Protein AF-A0A376L1V3-F1 (afdb_monomer_lite)

Organism: Escherichia coli (NCBI:txid562)

InterPro domains:
  IPR007337 RelB antitoxin/Antitoxin DinJ [PF04221] (30-108)
  IPR007337 RelB antitoxin/Antitoxin DinJ [PTHR38781] (30-109)
  IPR007337 RelB antitoxin/Antitoxin DinJ [TIGR02384] (30-108)
  IPR013321 Arc-type ribbon-helix-helix [G3DSA:1.10.1220.10] (30-104)

Radius of gyration: 31.77 Å; chains: 1; bounding box: 48×51×103 Å

pLDDT: mean 77.12, std 18.05, range [38.22, 95.12]

Secondary structure (DSSP, 8-state):
------S-SSSSSS-S-SSS---GGGTS--------HHHHHHHHHHHHTTT--HHHHHHHHHHHHHHHSS-SS---S--HHHHHHHHHHHTTTT----SSHHHHHHHHT-

Sequence (110 aa):
MDCRCCSFELQFKLNKYTAQEIPQWLLTPFVRARIDEDLKNQAADVLAGMGLTISDLVRITLTKVAREKALPFDLREPNQLTIQSIKNSEAGVDVHKAKDADDLFDKLGI

Foldseek 3Di:
DDDDPPDPPPPPPPPPPPDDDPDPCVVDPDDDDDDDPVVQVVVQVVQVVVVDGPRRVVVVQVVCCVVVVDRPDPPPDDPPVRVVVVVCVVVVHPDDDAPDPVSVCVVVVD

Structure (mmCIF, N/CA/C/O backbone):
data_AF-A0A376L1V3-F1
#
_entry.id   AF-A0A376L1V3-F1
#
loop_
_atom_site.group_PDB
_atom_site.id
_atom_site.type_symbol
_atom_site.label_atom_id
_atom_site.label_alt_id
_atom_site.label_comp_id
_atom_site.label_asym_id
_atom_site.label_entity_id
_atom_site.label_seq_id
_atom_site.pdbx_PDB_ins_code
_atom_site.Cartn_x
_atom_site.Cartn_y
_atom_site.Cartn_z
_atom_site.occupancy
_atom_site.B_iso_or_equiv
_atom_site.auth_seq_id
_atom_site.auth_comp_id
_atom_site.auth_asym_id
_atom_site.auth_atom_id
_atom_site.pdbx_PDB_model_num
ATOM 1 N N . MET A 1 1 ? 9.712 36.389 72.590 1.00 49.81 1 MET A N 1
ATOM 2 C CA . MET A 1 1 ? 9.594 37.142 71.327 1.00 49.81 1 MET A CA 1
ATOM 3 C C . MET A 1 1 ? 10.396 36.384 70.298 1.00 49.81 1 MET A C 1
ATOM 5 O O . MET A 1 1 ? 11.608 36.519 70.293 1.00 49.81 1 MET A O 1
ATOM 9 N N . ASP A 1 2 ? 9.749 35.522 69.519 1.00 38.56 2 ASP A N 1
ATOM 10 C CA . ASP A 1 2 ? 10.418 34.911 68.376 1.00 38.56 2 ASP A CA 1
ATOM 11 C C . ASP A 1 2 ? 9.406 34.709 67.250 1.00 38.56 2 ASP A C 1
ATOM 13 O O . ASP A 1 2 ? 8.329 34.141 67.435 1.00 38.56 2 ASP A O 1
ATOM 17 N N . CYS A 1 3 ? 9.732 35.314 66.117 1.00 43.44 3 CYS A N 1
ATOM 18 C CA . CYS A 1 3 ? 8.850 35.626 65.007 1.00 43.44 3 CYS A CA 1
ATOM 19 C C . CYS A 1 3 ? 9.205 34.699 63.842 1.00 43.44 3 CYS A C 1
ATOM 21 O O . CYS A 1 3 ? 10.131 35.001 63.098 1.00 43.44 3 CYS A O 1
ATOM 23 N N . ARG A 1 4 ? 8.520 33.554 63.694 1.00 46.88 4 ARG A N 1
ATOM 24 C CA . ARG A 1 4 ? 8.694 32.633 62.546 1.00 46.88 4 ARG A CA 1
ATOM 25 C C . ARG A 1 4 ? 7.412 31.872 62.173 1.00 46.88 4 ARG A C 1
ATOM 27 O O . ARG A 1 4 ? 7.428 30.657 62.028 1.00 46.88 4 ARG A O 1
ATOM 34 N N . CYS A 1 5 ? 6.301 32.583 61.983 1.00 43.56 5 CYS A N 1
ATOM 35 C CA . CYS A 1 5 ? 5.051 31.996 61.472 1.00 43.56 5 CYS A CA 1
ATOM 36 C C . CYS A 1 5 ? 4.708 32.501 60.059 1.00 43.56 5 CYS A C 1
ATOM 38 O O . CYS A 1 5 ? 3.575 32.864 59.778 1.00 43.56 5 CYS A O 1
ATOM 40 N N . CYS A 1 6 ? 5.702 32.599 59.172 1.00 40.38 6 CYS A N 1
ATOM 41 C CA . CYS A 1 6 ? 5.482 33.054 57.798 1.00 40.38 6 CYS A CA 1
ATOM 42 C C . CYS A 1 6 ? 6.308 32.202 56.826 1.00 40.38 6 CYS A C 1
ATOM 44 O O . CYS A 1 6 ? 7.364 32.632 56.373 1.00 40.38 6 CYS A O 1
ATOM 46 N N . SER A 1 7 ? 5.894 30.948 56.594 1.00 41.69 7 SER A N 1
ATOM 47 C CA . SER A 1 7 ? 6.363 30.123 55.453 1.00 41.69 7 SER A CA 1
ATOM 48 C C . SER A 1 7 ? 5.606 28.800 55.237 1.00 41.69 7 SER A C 1
ATOM 50 O O . SER A 1 7 ? 6.067 27.959 54.471 1.00 41.69 7 SER A O 1
ATOM 52 N N . PHE A 1 8 ? 4.440 28.579 55.852 1.00 41.12 8 PHE A N 1
ATOM 53 C CA . PHE A 1 8 ? 3.719 27.303 55.719 1.00 41.12 8 PHE A CA 1
ATOM 54 C C . PHE A 1 8 ? 2.423 27.426 54.905 1.00 41.12 8 PHE A C 1
ATOM 56 O O . PHE A 1 8 ? 1.385 26.914 55.296 1.00 41.12 8 PHE A O 1
ATOM 63 N N . GLU A 1 9 ? 2.472 28.1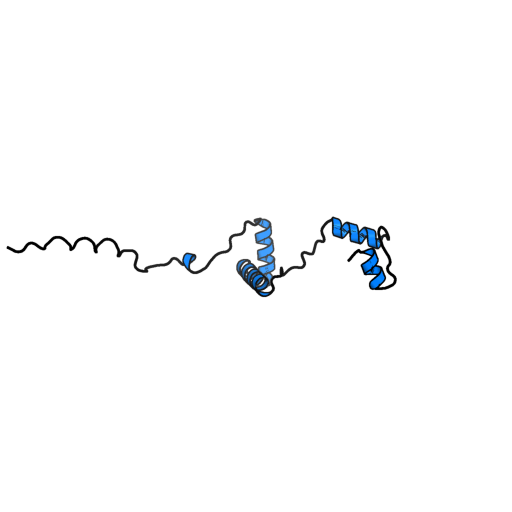18 53.763 1.00 40.69 9 GLU A N 1
ATOM 64 C CA . GLU A 1 9 ? 1.294 28.283 52.889 1.00 40.69 9 GLU A CA 1
ATOM 65 C C . GLU A 1 9 ? 1.594 28.143 51.386 1.00 40.69 9 GLU A C 1
ATOM 67 O O . GLU A 1 9 ? 0.829 28.590 50.539 1.00 40.69 9 GLU A O 1
ATOM 72 N N . LEU A 1 10 ? 2.688 27.460 51.024 1.00 41.28 10 LEU A N 1
ATOM 73 C CA . LEU A 1 10 ? 3.042 27.198 49.616 1.00 41.28 10 LEU A CA 1
ATOM 74 C C . LEU A 1 10 ? 3.087 25.715 49.218 1.00 41.28 10 LEU A C 1
ATOM 76 O O . LEU A 1 10 ? 3.377 25.401 48.069 1.00 41.28 10 LEU A O 1
ATOM 80 N N . GLN A 1 11 ? 2.707 24.795 50.109 1.00 40.09 11 GLN A N 1
ATOM 81 C CA . GLN A 1 11 ? 2.600 23.359 49.792 1.00 40.09 11 GLN A CA 1
ATOM 82 C C . GLN A 1 11 ? 1.171 22.901 49.432 1.00 40.09 11 GLN A C 1
ATOM 84 O O . GLN A 1 11 ? 0.936 21.712 49.250 1.00 40.09 11 GLN A O 1
ATOM 89 N N . PHE A 1 12 ? 0.202 23.816 49.281 1.00 38.22 12 PHE A N 1
ATOM 90 C CA . PHE A 1 12 ? -1.210 23.456 49.042 1.00 38.22 12 PHE A CA 1
ATOM 91 C C . PHE A 1 12 ? -1.721 23.681 47.603 1.00 38.22 12 PHE A C 1
ATOM 93 O O . PHE A 1 12 ? -2.927 23.661 47.358 1.00 38.22 12 PHE A O 1
ATOM 100 N N . LYS A 1 13 ? -0.825 23.865 46.618 1.00 42.53 13 LYS A N 1
ATOM 101 C CA . LYS A 1 13 ? -1.201 24.026 45.194 1.00 42.53 13 LYS A CA 1
ATOM 102 C C . LYS A 1 13 ? -0.382 23.215 44.179 1.00 42.53 13 LYS A C 1
ATOM 104 O O . LYS A 1 13 ? -0.417 23.525 42.995 1.00 42.53 13 LYS A O 1
ATOM 109 N N . LEU A 1 14 ? 0.288 22.142 44.600 1.00 46.16 14 LEU A N 1
ATOM 110 C CA . LEU A 1 14 ? 0.976 21.219 43.680 1.00 46.16 14 LEU A CA 1
ATOM 111 C C . LEU A 1 14 ? 0.629 19.745 43.927 1.00 46.16 14 LEU A C 1
ATOM 113 O O . LEU A 1 14 ? 1.452 18.872 43.687 1.00 46.16 14 LEU A O 1
ATOM 117 N N . ASN A 1 15 ? -0.586 19.442 44.402 1.00 47.91 15 ASN A N 1
ATOM 118 C CA . ASN A 1 15 ? -0.963 18.049 44.661 1.00 47.91 15 ASN A CA 1
ATOM 119 C C . ASN A 1 15 ? -2.434 17.716 44.360 1.00 47.91 15 ASN A C 1
ATOM 121 O O . ASN A 1 15 ? -3.143 17.166 45.196 1.00 47.91 15 ASN A O 1
ATOM 125 N N . LYS A 1 16 ? -2.914 18.078 43.162 1.00 42.31 16 LYS A N 1
ATOM 126 C CA . LYS A 1 16 ? -4.212 17.597 42.637 1.00 42.31 16 LYS A CA 1
ATOM 127 C C . LYS A 1 16 ? -4.128 16.874 41.290 1.00 42.31 16 LYS A C 1
ATOM 129 O O . LYS A 1 16 ? -5.156 16.593 40.692 1.00 42.31 16 LYS A O 1
ATOM 134 N N . TYR A 1 17 ? -2.925 16.532 40.838 1.00 48.03 17 TYR A N 1
ATOM 135 C CA . TYR A 1 17 ? -2.721 15.720 39.633 1.00 48.03 17 TYR A CA 1
ATOM 136 C C . TYR A 1 17 ? -1.872 14.480 39.933 1.00 48.03 17 TYR A C 1
ATOM 138 O O . TYR A 1 17 ? -1.039 14.064 39.133 1.00 48.03 17 TYR A O 1
ATOM 146 N N . THR A 1 18 ? -2.063 13.876 41.106 1.00 47.47 18 THR A N 1
ATOM 147 C CA . THR A 1 18 ? -1.570 12.523 41.366 1.00 47.47 18 THR A CA 1
ATOM 148 C C . THR A 1 18 ? -2.479 11.533 40.653 1.00 47.47 18 THR A C 1
ATOM 150 O O . THR A 1 18 ? -3.531 11.176 41.167 1.00 47.47 18 THR A O 1
ATOM 153 N N . ALA A 1 19 ? -2.058 11.125 39.458 1.00 52.03 19 ALA A N 1
ATOM 154 C CA . ALA A 1 19 ? -2.169 9.748 38.978 1.00 52.03 19 ALA A CA 1
ATOM 155 C C . ALA A 1 19 ? -3.507 9.020 39.232 1.00 52.03 19 ALA A C 1
ATOM 157 O O . ALA A 1 19 ? -3.510 7.880 39.691 1.00 52.03 19 ALA A O 1
ATOM 158 N N . GLN A 1 20 ? -4.641 9.639 38.912 1.00 59.22 20 GLN A N 1
ATOM 159 C CA . GLN A 1 20 ? -5.936 8.962 38.908 1.00 59.22 20 GLN A CA 1
ATOM 160 C C . GLN A 1 20 ? -6.609 9.201 37.559 1.00 59.22 20 GLN A C 1
ATOM 162 O O . GLN A 1 20 ? -6.999 10.315 37.231 1.00 59.22 20 GLN A O 1
ATOM 167 N N . GLU A 1 21 ? -6.641 8.113 36.783 1.00 54.84 21 GLU A N 1
ATOM 168 C CA . GLU A 1 21 ? -7.206 7.957 35.440 1.00 54.84 21 GLU A CA 1
ATOM 169 C C . GLU A 1 21 ? -6.447 8.694 34.331 1.00 54.84 21 GLU A C 1
ATOM 171 O O . GLU A 1 21 ? -6.897 9.698 33.789 1.00 54.84 21 GLU A O 1
ATOM 176 N N . ILE A 1 22 ? -5.305 8.131 33.912 1.00 60.31 22 ILE A N 1
ATOM 177 C CA . ILE A 1 22 ? -4.867 8.344 32.528 1.00 60.31 22 ILE A CA 1
ATOM 178 C C . ILE A 1 22 ? -5.958 7.705 31.663 1.00 60.31 22 ILE A C 1
ATOM 180 O O . ILE A 1 22 ? -6.114 6.481 31.703 1.00 60.31 22 ILE A O 1
ATOM 184 N N . PRO A 1 23 ? -6.753 8.492 30.926 1.00 62.19 23 PRO A N 1
ATOM 185 C CA . PRO A 1 23 ? -7.834 7.923 30.152 1.00 62.19 23 PRO A CA 1
ATOM 186 C C . PRO A 1 23 ? -7.236 7.016 29.076 1.00 62.19 23 PRO A C 1
ATOM 188 O O . PRO A 1 23 ? -6.145 7.275 28.564 1.00 62.19 23 PRO A O 1
ATOM 191 N N . GLN A 1 24 ? -7.944 5.945 28.719 1.00 61.75 24 GLN A N 1
ATOM 192 C CA . GLN A 1 24 ? -7.413 4.887 27.850 1.00 61.75 24 GLN A CA 1
ATOM 193 C C . GLN A 1 24 ? -6.866 5.404 26.503 1.00 61.75 24 GLN A C 1
ATOM 195 O O . GLN A 1 24 ? -6.012 4.767 25.890 1.00 61.75 24 GLN A O 1
ATOM 200 N N . TRP A 1 25 ? -7.276 6.604 26.080 1.00 58.59 25 TRP A N 1
ATOM 201 C CA . TRP A 1 25 ? -6.765 7.267 24.886 1.00 58.59 25 TRP A CA 1
ATOM 202 C C . TRP A 1 25 ? -5.339 7.830 24.972 1.00 58.59 25 TRP A C 1
ATOM 204 O O . TRP A 1 25 ? -4.775 8.175 23.936 1.00 58.59 25 TRP A O 1
ATOM 214 N N . LEU A 1 26 ? -4.741 7.905 26.162 1.00 64.69 26 LEU A N 1
ATOM 215 C CA . LEU A 1 26 ? -3.341 8.300 26.364 1.00 64.69 26 LEU A CA 1
ATOM 216 C C . LEU A 1 26 ? -2.371 7.104 26.356 1.00 64.69 26 LEU A C 1
ATOM 218 O O . LEU A 1 26 ? -1.167 7.304 26.224 1.00 64.69 26 LEU A O 1
ATOM 222 N N . LEU A 1 27 ? -2.878 5.872 26.480 1.00 67.69 27 LEU A N 1
ATOM 223 C CA . LEU A 1 27 ? -2.070 4.646 26.560 1.00 67.69 27 LEU A CA 1
ATOM 224 C C . LEU A 1 27 ? -1.944 3.924 25.212 1.00 67.69 27 LEU A C 1
ATOM 226 O O . LEU A 1 27 ? -0.966 3.215 24.986 1.00 67.69 27 LEU A O 1
ATOM 230 N N . THR A 1 28 ? -2.908 4.109 24.303 1.00 76.25 28 THR A N 1
ATOM 231 C CA . THR A 1 28 ? -2.888 3.485 22.973 1.00 76.25 28 THR A CA 1
ATOM 232 C C . THR A 1 28 ? -3.148 4.510 21.867 1.00 76.25 28 THR A C 1
ATOM 234 O O . THR A 1 28 ? -4.211 5.135 21.877 1.00 76.25 28 THR A O 1
ATOM 237 N N . PRO A 1 29 ? -2.240 4.676 20.887 1.00 80.62 29 PRO A N 1
ATOM 238 C CA . PRO A 1 29 ? -2.489 5.535 19.733 1.00 80.62 29 PRO A CA 1
ATOM 239 C C . PRO A 1 29 ? -3.571 4.932 18.820 1.00 80.62 29 PRO A C 1
ATOM 241 O O . PRO A 1 29 ? -3.657 3.713 18.666 1.00 80.62 29 PRO A O 1
ATOM 244 N N . PHE A 1 30 ? -4.375 5.788 18.182 1.00 86.31 30 PHE A N 1
ATOM 245 C CA . PHE A 1 30 ? -5.424 5.384 17.236 1.00 86.31 30 PHE A CA 1
ATOM 246 C C . PHE A 1 30 ? -5.117 5.875 15.825 1.00 86.31 30 PHE A C 1
ATOM 248 O O . PHE A 1 30 ? -4.571 6.961 15.635 1.00 86.31 30 PHE A O 1
ATOM 255 N N . VAL A 1 31 ? -5.554 5.103 14.834 1.00 88.06 31 VAL A N 1
ATOM 256 C CA . VAL A 1 31 ? -5.494 5.472 13.419 1.00 88.06 31 VAL A CA 1
ATOM 257 C C . VAL A 1 31 ? -6.865 5.996 13.002 1.00 88.06 31 VAL A C 1
ATOM 259 O O . VAL A 1 31 ? -7.870 5.309 13.172 1.00 88.06 31 VAL A O 1
ATOM 262 N N . ARG A 1 32 ? -6.917 7.221 12.469 1.00 87.75 32 ARG A N 1
ATOM 263 C CA . ARG A 1 32 ? -8.128 7.809 11.879 1.00 87.75 32 ARG A CA 1
ATOM 264 C C . ARG A 1 32 ? -7.883 8.035 10.394 1.00 87.75 32 ARG A C 1
ATOM 266 O O . ARG A 1 32 ? -6.993 8.801 10.039 1.00 87.75 32 ARG A O 1
ATOM 273 N N . ALA A 1 33 ? -8.679 7.396 9.547 1.00 87.62 33 ALA A N 1
ATOM 274 C CA . ALA A 1 33 ? -8.647 7.584 8.102 1.00 87.62 33 ALA A CA 1
ATOM 275 C C . ALA A 1 33 ? -10.028 8.036 7.624 1.00 87.62 33 ALA A C 1
ATOM 277 O O . ALA A 1 33 ? -11.045 7.522 8.091 1.00 87.62 33 ALA A O 1
ATOM 278 N N . ARG A 1 34 ? -10.063 9.011 6.712 1.00 91.31 34 ARG A N 1
ATOM 279 C CA . ARG A 1 34 ? -11.290 9.348 5.987 1.00 91.31 34 ARG A CA 1
ATOM 280 C C . ARG A 1 34 ? -11.463 8.325 4.877 1.00 91.31 34 ARG A C 1
ATOM 282 O O . ARG A 1 34 ? -10.551 8.148 4.077 1.00 91.31 34 ARG A O 1
ATOM 289 N N . ILE A 1 35 ? -12.611 7.668 4.864 1.00 90.50 35 ILE A N 1
ATOM 290 C CA . ILE A 1 35 ? -12.983 6.677 3.861 1.00 90.50 35 ILE A CA 1
ATOM 291 C C . ILE A 1 35 ? -14.427 6.935 3.453 1.00 90.50 35 ILE A C 1
ATOM 293 O O . ILE A 1 35 ? -15.204 7.465 4.250 1.00 90.50 35 ILE A O 1
ATOM 297 N N . ASP A 1 36 ? -14.747 6.581 2.218 1.00 95.12 36 ASP A N 1
ATOM 298 C CA . ASP A 1 36 ? -16.121 6.560 1.738 1.00 95.12 36 ASP A CA 1
ATOM 299 C C . ASP A 1 36 ? -16.954 5.525 2.520 1.00 95.12 36 ASP A C 1
ATOM 301 O O . ASP A 1 36 ? -16.432 4.486 2.944 1.00 95.12 36 ASP A O 1
ATOM 305 N N . GLU A 1 37 ? -18.228 5.835 2.769 1.00 92.88 37 GLU A N 1
ATOM 306 C CA . GLU A 1 37 ? -19.102 4.995 3.594 1.00 92.88 37 GLU A CA 1
ATOM 307 C C . GLU A 1 37 ? -19.471 3.687 2.887 1.00 92.88 37 GLU A C 1
ATOM 309 O O . GLU A 1 37 ? -19.402 2.622 3.507 1.00 92.88 37 GLU A O 1
ATOM 314 N N . ASP A 1 38 ? -19.763 3.737 1.586 1.00 93.62 38 ASP A N 1
ATOM 315 C CA . ASP A 1 38 ? -20.094 2.547 0.802 1.00 93.62 38 ASP A CA 1
ATOM 316 C C . ASP A 1 38 ? -18.877 1.624 0.707 1.00 93.62 38 ASP A C 1
ATOM 318 O O . ASP A 1 38 ? -18.981 0.416 0.945 1.00 93.62 38 ASP A O 1
ATOM 322 N N . LEU A 1 39 ? -17.692 2.199 0.467 1.00 91.81 39 LEU A N 1
ATOM 323 C CA . LEU A 1 39 ? -16.434 1.451 0.447 1.00 91.81 39 LEU A CA 1
ATOM 324 C C . LEU A 1 39 ? -16.139 0.776 1.795 1.00 91.81 39 LEU A C 1
ATOM 326 O O . LEU A 1 39 ? -15.684 -0.370 1.832 1.00 91.81 39 LEU A O 1
ATOM 330 N N . LYS A 1 40 ? -16.397 1.467 2.912 1.00 91.31 40 LYS A N 1
ATOM 331 C CA . LYS A 1 40 ? -16.220 0.909 4.259 1.00 91.31 40 LYS A CA 1
ATOM 332 C C . LYS A 1 40 ? -17.099 -0.318 4.466 1.00 91.31 40 LYS A C 1
ATOM 334 O O . LYS A 1 40 ? -16.614 -1.317 4.994 1.00 91.31 40 LYS A O 1
ATOM 339 N N . ASN A 1 41 ? -18.370 -0.222 4.089 1.00 92.44 41 ASN A N 1
ATOM 340 C CA . ASN A 1 41 ? -19.344 -1.287 4.296 1.00 92.44 41 ASN A CA 1
ATOM 341 C C . ASN A 1 41 ? -18.991 -2.512 3.444 1.00 92.44 41 ASN A C 1
ATOM 343 O O . ASN A 1 41 ? -18.858 -3.608 3.980 1.00 92.44 41 ASN A O 1
ATOM 347 N N . GLN A 1 42 ? -18.679 -2.306 2.160 1.00 91.19 42 GLN A N 1
ATOM 348 C CA . GLN A 1 42 ? -18.235 -3.383 1.267 1.00 91.19 42 GLN A CA 1
ATOM 349 C C . GLN A 1 42 ? -16.974 -4.087 1.787 1.00 91.19 42 GLN A C 1
ATOM 351 O O . GLN A 1 42 ? -16.902 -5.315 1.816 1.00 91.19 42 GLN A O 1
ATOM 356 N N . ALA A 1 43 ? -15.974 -3.319 2.230 1.00 89.88 43 ALA A N 1
ATOM 357 C CA . ALA A 1 43 ? -14.755 -3.889 2.794 1.00 89.88 43 ALA A CA 1
ATOM 358 C C . ALA A 1 43 ? -15.029 -4.653 4.099 1.00 89.88 43 ALA A C 1
ATOM 360 O O . ALA A 1 43 ? -14.434 -5.707 4.325 1.00 89.88 43 ALA A O 1
ATOM 361 N N . ALA A 1 44 ? -15.927 -4.147 4.951 1.00 91.31 44 ALA A N 1
ATOM 362 C CA . ALA A 1 44 ? -16.320 -4.821 6.184 1.00 91.31 44 ALA A CA 1
ATOM 363 C C . ALA A 1 44 ? -16.966 -6.182 5.905 1.00 91.31 44 ALA A C 1
ATOM 365 O O . ALA A 1 44 ? -16.606 -7.150 6.568 1.00 91.31 44 ALA A O 1
ATOM 366 N N . ASP A 1 45 ? -17.846 -6.275 4.907 1.00 92.44 45 ASP A N 1
ATOM 367 C CA . ASP A 1 45 ? -18.532 -7.522 4.550 1.00 92.44 45 ASP A CA 1
ATOM 368 C C . ASP A 1 45 ? -17.552 -8.590 4.044 1.00 92.44 45 ASP A C 1
ATOM 370 O O . ASP A 1 45 ? -17.589 -9.745 4.479 1.00 92.44 45 ASP A O 1
ATOM 374 N N . VAL A 1 46 ? -16.611 -8.197 3.178 1.00 92.62 46 VAL A N 1
ATOM 375 C CA . VAL A 1 46 ? -15.561 -9.098 2.672 1.00 92.62 46 VAL A CA 1
ATOM 376 C C . VAL A 1 46 ? -14.665 -9.592 3.811 1.00 92.62 46 VAL A C 1
ATOM 378 O O . VAL A 1 46 ? -14.335 -10.778 3.878 1.00 92.62 46 VAL A O 1
ATOM 381 N N . LEU A 1 47 ? -14.277 -8.699 4.725 1.00 90.38 47 LEU A N 1
ATOM 382 C CA . LEU A 1 47 ? -13.432 -9.047 5.870 1.00 90.38 47 LEU A CA 1
ATOM 383 C C . LEU A 1 47 ? -14.173 -9.895 6.908 1.00 90.38 47 LEU A C 1
ATOM 385 O O . LEU A 1 47 ? -13.579 -10.819 7.467 1.00 90.38 47 LEU A O 1
ATOM 389 N N . ALA A 1 48 ? -15.470 -9.655 7.110 1.00 90.62 48 ALA A N 1
ATOM 390 C CA . ALA A 1 48 ? -16.313 -10.447 7.997 1.00 90.62 48 ALA A CA 1
ATOM 391 C C . ALA A 1 48 ? -16.416 -11.906 7.529 1.00 90.62 48 ALA A C 1
ATOM 393 O O . ALA A 1 48 ? -16.380 -12.811 8.362 1.00 90.62 48 ALA A O 1
ATOM 394 N N . GLY A 1 49 ? -16.431 -12.152 6.213 1.00 88.75 49 GLY A N 1
ATOM 395 C CA . GLY A 1 49 ? -16.350 -13.505 5.649 1.00 88.75 49 GLY A CA 1
ATOM 396 C C . GLY A 1 49 ? -15.071 -14.267 6.029 1.00 88.75 49 GLY A C 1
ATOM 397 O O . GLY A 1 49 ? -15.071 -15.494 6.066 1.00 88.75 49 GLY A O 1
ATOM 398 N N . MET A 1 50 ? -13.995 -13.549 6.365 1.00 87.75 50 MET A N 1
ATOM 399 C CA . MET A 1 50 ? -12.728 -14.102 6.859 1.00 87.75 50 MET A CA 1
ATOM 400 C C . MET A 1 50 ? -12.590 -14.025 8.391 1.00 87.75 50 MET A C 1
ATOM 402 O O . MET A 1 50 ? -11.562 -14.430 8.931 1.00 87.75 50 MET A O 1
ATOM 406 N N . GLY A 1 51 ? -13.598 -13.505 9.103 1.00 90.44 51 GLY A N 1
ATOM 407 C CA . GLY A 1 51 ? -13.563 -13.308 10.556 1.00 90.44 51 GLY A CA 1
ATOM 408 C C . GLY A 1 51 ? -12.670 -12.150 11.017 1.00 90.44 51 GLY A C 1
ATOM 409 O O . GLY A 1 51 ? -12.248 -12.129 12.170 1.00 90.44 51 GLY A O 1
ATOM 410 N N . LEU A 1 52 ? -12.361 -11.202 10.130 1.00 92.31 52 LEU A N 1
ATOM 411 C CA . LEU A 1 52 ? -11.517 -10.044 10.421 1.00 92.31 52 LEU A CA 1
ATOM 412 C C . LEU A 1 52 ? -12.350 -8.764 10.488 1.00 92.31 52 LEU A C 1
ATOM 414 O O . LEU A 1 52 ? -13.302 -8.582 9.731 1.00 92.31 52 LEU A O 1
ATOM 418 N N . THR A 1 53 ? -11.952 -7.835 11.356 1.00 91.69 53 THR A N 1
ATOM 419 C CA . THR A 1 53 ? -12.488 -6.469 11.338 1.00 91.69 53 THR A CA 1
ATOM 420 C C . THR A 1 53 ? -11.574 -5.531 10.545 1.00 91.69 53 THR A C 1
ATOM 422 O O . THR A 1 53 ? -10.393 -5.813 10.325 1.00 91.69 53 THR A O 1
ATOM 425 N N . ILE A 1 54 ? -12.087 -4.357 10.158 1.00 90.19 54 ILE A N 1
ATOM 426 C CA . ILE A 1 54 ? -11.273 -3.311 9.510 1.00 90.19 54 ILE A CA 1
ATOM 427 C C . ILE A 1 54 ? -10.081 -2.919 10.397 1.00 90.19 54 ILE A C 1
ATOM 429 O O . ILE A 1 54 ? -8.967 -2.741 9.907 1.00 90.19 54 ILE A O 1
ATOM 433 N N . SER A 1 55 ? -10.294 -2.818 11.710 1.00 89.56 55 SER A N 1
ATOM 434 C CA . SER A 1 55 ? -9.239 -2.481 12.669 1.00 89.56 55 SER A CA 1
ATOM 435 C C . SER A 1 55 ? -8.125 -3.529 12.697 1.00 89.56 55 SER A C 1
ATOM 437 O O . SER A 1 55 ? -6.951 -3.166 12.812 1.00 89.56 55 SER A O 1
ATOM 439 N N . ASP A 1 56 ? -8.472 -4.810 12.554 1.00 90.50 56 ASP A N 1
ATOM 440 C CA . ASP A 1 56 ? -7.497 -5.902 12.507 1.00 90.50 56 ASP A CA 1
ATOM 441 C C . ASP A 1 56 ? -6.690 -5.859 11.214 1.00 90.50 56 ASP A C 1
ATOM 443 O O . ASP A 1 56 ? -5.460 -5.935 11.257 1.00 90.50 56 ASP A O 1
ATOM 447 N N . LEU A 1 57 ? -7.355 -5.630 10.075 1.00 90.81 57 LEU A N 1
ATOM 448 C CA . LEU A 1 57 ? -6.676 -5.454 8.792 1.00 90.81 57 LEU A CA 1
ATOM 449 C C . LEU A 1 57 ? -5.682 -4.289 8.848 1.00 90.81 57 LEU A C 1
ATOM 451 O O . LEU A 1 57 ? -4.529 -4.443 8.441 1.00 90.81 57 LEU A O 1
ATOM 455 N N . VAL A 1 58 ? -6.098 -3.131 9.371 1.00 90.38 58 VAL A N 1
ATOM 456 C CA . VAL A 1 58 ? -5.228 -1.952 9.499 1.00 90.38 58 VAL A CA 1
ATOM 457 C C . VAL A 1 58 ? -4.024 -2.270 10.383 1.00 90.38 58 VAL A C 1
ATOM 459 O O . VAL A 1 58 ? -2.896 -1.938 10.019 1.00 90.38 58 VAL A O 1
ATOM 462 N N . ARG A 1 59 ? -4.224 -2.964 11.508 1.00 89.94 59 ARG A N 1
ATOM 463 C CA . ARG A 1 59 ? -3.129 -3.351 12.407 1.00 89.94 59 ARG A CA 1
ATOM 464 C C . ARG A 1 59 ? -2.136 -4.287 11.718 1.00 89.94 59 ARG A C 1
ATOM 466 O O . ARG A 1 59 ? -0.942 -4.004 11.739 1.00 89.94 59 ARG A O 1
ATOM 473 N N . ILE A 1 60 ? -2.618 -5.346 11.067 1.00 89.31 60 ILE A N 1
ATOM 474 C CA . ILE A 1 60 ? -1.784 -6.316 10.337 1.00 89.31 60 ILE A CA 1
ATOM 475 C C . ILE A 1 60 ? -0.995 -5.617 9.224 1.00 89.31 60 ILE A C 1
ATOM 477 O O . ILE A 1 60 ? 0.215 -5.810 9.100 1.00 89.31 60 ILE A O 1
ATOM 481 N N . THR A 1 61 ? -1.666 -4.761 8.453 1.00 87.88 61 THR A N 1
ATOM 482 C CA . THR A 1 61 ? -1.068 -4.013 7.339 1.00 87.88 61 THR A CA 1
ATOM 483 C C . THR A 1 61 ? 0.045 -3.095 7.836 1.00 87.88 61 THR A C 1
ATO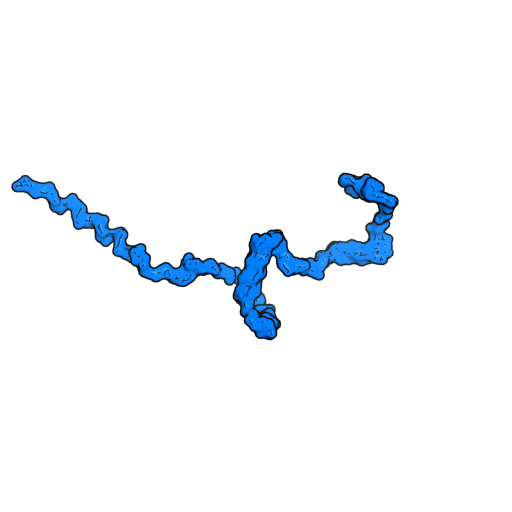M 485 O O . THR A 1 61 ? 1.156 -3.138 7.310 1.00 87.88 61 THR A O 1
ATOM 488 N N . LEU A 1 62 ? -0.207 -2.308 8.885 1.00 87.88 62 LEU A N 1
ATOM 489 C CA . LEU A 1 62 ? 0.795 -1.403 9.450 1.00 87.88 62 LEU A CA 1
ATOM 490 C C . LEU A 1 62 ? 1.981 -2.161 10.052 1.00 87.88 62 LEU A C 1
ATOM 492 O O . LEU A 1 62 ? 3.125 -1.750 9.863 1.00 87.88 62 LEU A O 1
ATOM 496 N N . THR A 1 63 ? 1.739 -3.292 10.722 1.00 89.12 63 THR A N 1
ATOM 497 C CA . THR A 1 63 ? 2.816 -4.153 11.228 1.00 89.12 63 THR A CA 1
ATOM 498 C C . THR A 1 63 ? 3.669 -4.712 10.091 1.00 89.12 63 THR A C 1
ATOM 500 O O . THR A 1 63 ? 4.896 -4.717 10.197 1.00 89.12 63 THR A O 1
ATOM 503 N N . LYS A 1 64 ? 3.049 -5.140 8.986 1.00 86.12 64 LYS A N 1
ATOM 504 C CA . LYS A 1 64 ? 3.770 -5.650 7.816 1.00 86.12 64 LYS A CA 1
ATOM 505 C C . LYS A 1 64 ? 4.615 -4.562 7.149 1.00 86.12 64 LYS A C 1
ATOM 507 O O . LYS A 1 64 ? 5.802 -4.783 6.931 1.00 86.12 64 LYS A O 1
ATOM 512 N N . VAL A 1 65 ? 4.055 -3.368 6.934 1.00 86.56 65 VAL A N 1
ATOM 513 C CA . VAL A 1 65 ? 4.785 -2.213 6.375 1.00 86.56 65 VAL A CA 1
ATOM 514 C C . VAL A 1 65 ? 5.981 -1.835 7.247 1.00 86.56 65 VAL A C 1
ATOM 516 O O . VAL A 1 65 ? 7.083 -1.644 6.737 1.00 86.56 65 VAL A O 1
ATOM 519 N N . ALA A 1 66 ? 5.792 -1.765 8.567 1.00 87.25 66 ALA A N 1
ATOM 520 C CA . ALA A 1 66 ? 6.868 -1.420 9.493 1.00 87.25 66 ALA A CA 1
ATOM 521 C C . ALA A 1 66 ? 8.012 -2.449 9.472 1.00 87.25 66 ALA A C 1
ATOM 523 O O . ALA A 1 66 ? 9.178 -2.078 9.605 1.00 87.25 66 ALA A O 1
ATOM 524 N N . ARG A 1 67 ? 7.687 -3.735 9.290 1.00 87.62 67 ARG A N 1
ATOM 525 C CA . ARG A 1 67 ? 8.664 -4.830 9.266 1.00 87.62 67 ARG A CA 1
ATOM 526 C C . ARG A 1 67 ? 9.395 -4.945 7.929 1.00 87.62 67 ARG A C 1
ATOM 528 O O . ARG A 1 67 ? 10.611 -5.101 7.918 1.00 87.62 67 ARG A O 1
ATOM 535 N N . GLU A 1 68 ? 8.663 -4.916 6.823 1.00 83.75 68 GLU A N 1
ATOM 536 C CA . GLU A 1 68 ? 9.197 -5.213 5.487 1.00 83.75 68 GLU A CA 1
ATOM 537 C C . GLU A 1 68 ? 9.685 -3.958 4.755 1.00 83.75 68 GLU A C 1
ATOM 539 O O . GLU A 1 68 ? 10.378 -4.072 3.749 1.00 83.75 68 GLU A O 1
ATOM 544 N N . LYS A 1 69 ? 9.349 -2.757 5.256 1.00 78.75 69 LYS A N 1
ATOM 545 C CA . LYS A 1 69 ? 9.613 -1.458 4.603 1.00 78.75 69 LYS A CA 1
ATOM 546 C C . LYS A 1 69 ? 9.094 -1.386 3.161 1.00 78.75 69 LYS A C 1
ATOM 548 O O . LYS A 1 69 ? 9.531 -0.546 2.380 1.00 78.75 69 LYS A O 1
ATOM 553 N N . ALA A 1 70 ? 8.144 -2.251 2.832 1.00 74.75 70 ALA A N 1
ATOM 554 C CA . ALA A 1 70 ? 7.492 -2.358 1.544 1.00 74.75 70 ALA A CA 1
ATOM 555 C C . ALA A 1 70 ? 5.979 -2.320 1.759 1.00 74.75 70 ALA A C 1
ATOM 557 O O . ALA A 1 70 ? 5.469 -2.730 2.808 1.00 74.75 70 ALA A O 1
ATOM 558 N N . LEU A 1 71 ? 5.254 -1.800 0.771 1.00 74.62 71 LEU A N 1
ATOM 559 C CA . LEU A 1 71 ? 3.800 -1.857 0.795 1.00 74.62 71 LEU A CA 1
ATOM 560 C C . LEU A 1 71 ? 3.351 -3.302 0.528 1.00 74.62 71 LEU A C 1
ATOM 562 O O . LEU A 1 71 ? 3.890 -3.955 -0.361 1.00 74.62 71 LEU A O 1
ATOM 566 N N . PRO A 1 72 ? 2.367 -3.819 1.280 1.00 68.88 72 PRO A N 1
ATOM 567 C CA . PRO A 1 72 ? 1.981 -5.226 1.239 1.00 68.88 72 PRO A CA 1
ATOM 568 C C . PRO A 1 72 ? 1.117 -5.597 0.029 1.00 68.88 72 PRO A C 1
ATOM 570 O O . PRO A 1 72 ? 0.602 -6.713 -0.023 1.00 68.88 72 PRO A O 1
ATOM 573 N N . PHE A 1 73 ? 0.964 -4.679 -0.922 1.00 63.91 73 PHE A N 1
ATOM 574 C CA . PHE A 1 73 ? 0.234 -4.873 -2.161 1.00 63.91 73 PHE A CA 1
ATOM 575 C C . PHE A 1 73 ? 1.198 -4.612 -3.310 1.00 63.91 73 PHE A C 1
ATOM 577 O O . PHE A 1 73 ? 1.897 -3.595 -3.307 1.00 63.91 73 PHE A O 1
ATOM 584 N N . ASP A 1 74 ? 1.170 -5.468 -4.327 1.00 62.38 74 ASP A N 1
ATOM 585 C CA . ASP A 1 74 ? 1.531 -4.989 -5.652 1.00 62.38 74 ASP A CA 1
ATOM 586 C C . ASP A 1 74 ? 0.526 -3.874 -5.973 1.00 62.38 74 ASP A C 1
ATOM 588 O O . ASP A 1 74 ? -0.679 -4.131 -6.035 1.00 62.38 74 ASP A O 1
ATOM 592 N N . LEU A 1 75 ? 0.980 -2.628 -6.113 1.00 57.12 75 LEU A N 1
ATOM 593 C CA . LEU A 1 75 ? 0.165 -1.540 -6.656 1.00 57.12 75 LEU A CA 1
ATOM 594 C C . LEU A 1 75 ? -0.120 -1.894 -8.126 1.00 57.12 75 LEU A C 1
ATOM 596 O O . LEU A 1 75 ? 0.629 -1.541 -9.029 1.00 57.12 75 LEU A O 1
ATOM 600 N N . ARG A 1 76 ? -1.144 -2.730 -8.322 1.00 58.22 76 ARG A N 1
ATOM 601 C CA . ARG A 1 76 ? -1.343 -3.601 -9.490 1.00 58.22 76 ARG A CA 1
ATOM 602 C C . ARG A 1 76 ? -2.104 -2.965 -10.644 1.00 58.22 76 ARG A C 1
ATOM 604 O O . ARG A 1 76 ? -2.487 -3.680 -11.563 1.00 58.22 76 ARG A O 1
ATOM 611 N N . GLU A 1 77 ? -2.271 -1.650 -10.638 1.00 63.28 77 GLU A N 1
ATOM 612 C CA . GLU A 1 77 ? -2.574 -0.939 -11.874 1.00 63.28 77 GLU A CA 1
ATOM 613 C C . GLU A 1 77 ? -1.325 -0.180 -12.311 1.00 63.28 77 GLU A C 1
ATOM 615 O O . GLU A 1 77 ? -1.027 0.884 -11.755 1.00 63.28 77 GLU A O 1
ATOM 620 N N . PRO A 1 78 ? -0.546 -0.739 -13.265 1.00 71.31 78 PRO A N 1
ATOM 621 C CA . PRO A 1 78 ? 0.503 0.029 -13.912 1.00 71.31 78 PRO A CA 1
ATOM 622 C C . PRO A 1 78 ? -0.091 1.355 -14.382 1.00 71.31 78 PRO A C 1
ATOM 624 O O . PRO A 1 78 ? -1.202 1.405 -14.909 1.00 71.31 78 PRO A O 1
ATOM 627 N N . ASN A 1 79 ? 0.635 2.448 -14.156 1.00 80.56 79 ASN A N 1
ATOM 628 C CA . ASN A 1 79 ? 0.156 3.759 -14.571 1.00 80.56 79 ASN A CA 1
ATOM 629 C C . ASN A 1 79 ? -0.083 3.779 -16.098 1.00 80.56 79 ASN A C 1
ATOM 631 O O . ASN A 1 79 ? 0.432 2.936 -16.839 1.00 80.56 79 ASN A O 1
ATOM 635 N N . GLN A 1 80 ? -0.863 4.748 -16.584 1.00 82.38 80 GLN A N 1
ATOM 636 C CA . GLN A 1 80 ? -1.226 4.815 -18.006 1.00 82.38 80 GLN A CA 1
ATOM 637 C C . GLN A 1 80 ? -0.004 4.789 -18.939 1.00 82.38 80 GLN A C 1
ATOM 639 O O . GLN A 1 80 ? -0.063 4.175 -20.002 1.00 82.38 80 GLN A O 1
ATOM 644 N N . LEU A 1 81 ? 1.115 5.394 -18.523 1.00 87.00 81 LEU A N 1
ATOM 645 C CA . LEU A 1 81 ? 2.364 5.391 -19.282 1.00 87.00 81 LEU A CA 1
ATOM 646 C C . LEU A 1 81 ? 2.986 3.989 -19.356 1.00 87.00 81 LEU A C 1
ATOM 648 O O . LEU A 1 81 ? 3.381 3.556 -20.434 1.00 87.00 81 LEU A O 1
ATOM 652 N N . THR A 1 82 ? 3.030 3.254 -18.245 1.00 84.44 82 THR A N 1
ATOM 653 C CA . THR A 1 82 ? 3.509 1.869 -18.195 1.00 84.44 82 THR A CA 1
ATOM 654 C C . THR A 1 82 ? 2.630 0.958 -19.047 1.00 84.44 82 THR A C 1
ATOM 656 O O . THR A 1 82 ? 3.156 0.166 -19.823 1.00 84.44 82 THR A O 1
ATOM 659 N N . ILE A 1 83 ? 1.302 1.117 -18.990 1.00 86.44 83 ILE A N 1
ATOM 660 C CA . ILE A 1 83 ? 0.374 0.373 -19.857 1.00 86.44 83 ILE A CA 1
ATOM 661 C C . ILE A 1 83 ? 0.649 0.678 -21.334 1.00 86.44 83 ILE A C 1
ATOM 663 O O . ILE A 1 83 ? 0.692 -0.238 -22.153 1.00 86.44 83 ILE A O 1
ATOM 667 N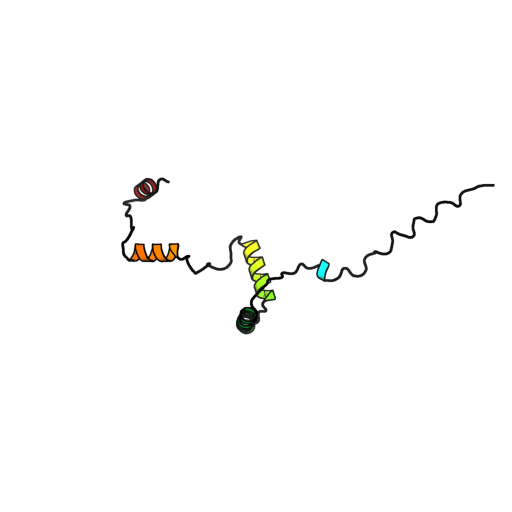 N . GLN A 1 84 ? 0.836 1.952 -21.691 1.00 86.94 84 GLN A N 1
ATOM 668 C CA . GLN A 1 84 ? 1.105 2.340 -23.074 1.00 86.94 84 GLN A CA 1
ATOM 669 C C . GLN A 1 84 ? 2.457 1.814 -23.565 1.00 86.94 84 GLN A C 1
ATOM 671 O O . GLN A 1 84 ? 2.548 1.346 -24.695 1.00 86.94 84 GLN A O 1
ATOM 676 N N . SER A 1 85 ? 3.487 1.847 -22.718 1.00 88.00 85 SER A N 1
ATOM 677 C CA . SER A 1 85 ? 4.809 1.301 -23.030 1.00 88.00 85 SER A CA 1
ATOM 678 C C . SER A 1 85 ? 4.742 -0.206 -23.292 1.00 88.00 85 SER A C 1
ATOM 680 O O . SER A 1 85 ? 5.249 -0.653 -24.318 1.00 88.00 85 SER A O 1
ATOM 682 N N . ILE A 1 86 ? 4.017 -0.964 -22.457 1.00 87.69 86 ILE A N 1
ATOM 683 C CA . ILE A 1 86 ? 3.785 -2.403 -22.670 1.00 87.69 86 ILE A CA 1
ATOM 684 C C . ILE A 1 86 ? 3.073 -2.640 -24.009 1.00 87.69 86 ILE A C 1
ATOM 686 O O . ILE A 1 86 ? 3.556 -3.424 -24.820 1.00 87.69 86 ILE A O 1
ATOM 690 N N . LYS A 1 87 ? 1.985 -1.910 -24.291 1.00 89.88 87 LYS A N 1
ATOM 691 C CA . LYS A 1 87 ? 1.244 -2.030 -25.562 1.00 89.88 87 LYS A CA 1
ATOM 692 C C . LYS A 1 87 ? 2.101 -1.700 -26.785 1.00 89.88 87 LYS A C 1
ATOM 694 O O . LYS A 1 87 ? 2.003 -2.382 -27.801 1.00 89.88 87 LYS A O 1
ATOM 699 N N . ASN A 1 88 ? 2.933 -0.661 -26.703 1.00 89.69 88 ASN A N 1
ATOM 700 C CA . ASN A 1 88 ? 3.842 -0.286 -27.784 1.00 89.69 88 ASN A CA 1
ATOM 701 C C . ASN A 1 88 ? 4.878 -1.390 -28.019 1.00 89.69 88 ASN A C 1
ATOM 703 O O . ASN A 1 88 ? 5.059 -1.813 -29.159 1.00 89.69 88 ASN A O 1
ATOM 707 N N . SER A 1 89 ? 5.480 -1.915 -26.947 1.00 88.88 89 SER A N 1
ATOM 708 C CA . SER A 1 89 ? 6.441 -3.015 -27.036 1.00 88.88 89 SER A CA 1
ATOM 709 C C . SER A 1 89 ? 5.822 -4.296 -27.608 1.00 88.88 89 SER A C 1
ATOM 711 O O . SER A 1 89 ? 6.429 -4.924 -28.473 1.00 88.88 89 SER A O 1
ATOM 713 N N . GLU A 1 90 ? 4.599 -4.660 -27.200 1.00 89.25 90 GLU A N 1
ATOM 714 C CA . GLU A 1 90 ? 3.844 -5.791 -27.769 1.00 89.25 90 GLU A CA 1
ATOM 715 C C . GLU A 1 90 ? 3.543 -5.599 -29.263 1.00 89.25 90 GLU A C 1
ATOM 717 O O . GLU A 1 90 ? 3.605 -6.551 -30.040 1.00 89.25 90 GLU A O 1
ATOM 722 N N . ALA A 1 91 ? 3.266 -4.362 -29.684 1.00 89.25 91 ALA A N 1
ATOM 723 C CA . ALA A 1 91 ? 3.060 -3.998 -31.084 1.00 89.25 91 ALA A CA 1
ATOM 724 C C . ALA A 1 91 ? 4.372 -3.851 -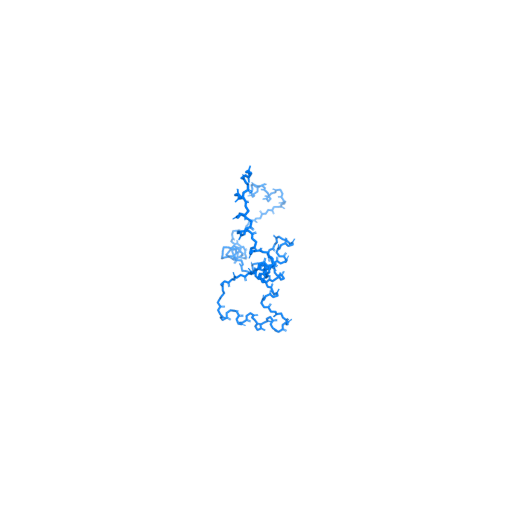31.888 1.00 89.25 91 ALA A C 1
ATOM 726 O O . ALA A 1 91 ? 4.327 -3.551 -33.081 1.00 89.25 91 ALA A O 1
ATOM 727 N N . GLY A 1 92 ? 5.539 -4.042 -31.260 1.00 85.75 92 GLY A N 1
ATOM 728 C CA . GLY A 1 92 ? 6.851 -3.873 -31.891 1.00 85.75 92 GLY A CA 1
ATOM 729 C C . GLY A 1 92 ? 7.257 -2.415 -32.135 1.00 85.75 92 GLY A C 1
ATOM 730 O O . GLY A 1 92 ? 8.210 -2.157 -32.869 1.00 85.75 92 GLY A O 1
ATOM 731 N N . VAL A 1 93 ? 6.546 -1.461 -31.535 1.00 84.25 93 VAL A N 1
ATOM 732 C CA . VAL A 1 93 ? 6.853 -0.031 -31.581 1.00 84.25 93 VAL A CA 1
ATOM 733 C C . VAL A 1 93 ? 7.793 0.299 -30.423 1.00 84.25 93 VAL A C 1
ATOM 735 O O . VAL A 1 93 ? 7.502 -0.037 -29.279 1.00 84.25 93 VAL A O 1
ATOM 738 N N . ASP A 1 94 ? 8.899 0.985 -30.722 1.00 82.69 94 ASP A N 1
ATOM 739 C CA . ASP A 1 94 ? 9.888 1.427 -29.722 1.00 82.69 94 ASP A CA 1
ATOM 740 C C . ASP A 1 94 ? 10.612 0.272 -28.993 1.00 82.69 94 ASP A C 1
ATOM 742 O O . ASP A 1 94 ? 10.915 0.332 -27.804 1.00 82.69 94 ASP A O 1
ATOM 746 N N . VAL A 1 95 ? 10.881 -0.825 -29.716 1.00 86.88 95 VAL A N 1
ATOM 747 C CA . VAL A 1 95 ? 11.620 -1.988 -29.195 1.00 86.88 95 VAL A CA 1
ATOM 748 C C . VAL A 1 95 ? 13.058 -1.980 -29.708 1.00 86.88 95 VAL A C 1
ATOM 750 O O . VAL A 1 95 ? 13.307 -2.093 -30.911 1.00 86.88 95 VAL A O 1
ATOM 753 N N . HIS A 1 96 ? 14.020 -1.925 -28.788 1.00 88.38 96 HIS A N 1
ATOM 754 C CA . HIS A 1 96 ? 15.449 -1.989 -29.094 1.00 88.38 96 HIS A CA 1
ATOM 755 C C . HIS A 1 96 ? 16.018 -3.383 -28.813 1.00 88.38 96 HIS A C 1
ATOM 757 O O . HIS A 1 96 ? 15.643 -4.044 -27.848 1.00 88.38 96 HIS A O 1
ATOM 763 N N . LYS A 1 97 ? 16.951 -3.837 -29.657 1.00 89.31 97 LYS A N 1
ATOM 764 C CA . LYS A 1 97 ? 17.658 -5.114 -29.479 1.00 89.31 97 LYS A CA 1
ATOM 765 C C . LYS A 1 97 ? 19.103 -4.868 -29.062 1.00 89.31 97 LYS A C 1
ATOM 767 O O . LYS A 1 97 ? 19.775 -4.008 -29.641 1.00 89.31 97 LYS A O 1
ATOM 772 N N . ALA A 1 98 ? 19.585 -5.675 -28.125 1.00 90.19 98 ALA A N 1
ATOM 773 C CA . ALA A 1 98 ? 20.992 -5.768 -27.758 1.00 90.19 98 ALA A CA 1
ATOM 774 C C . ALA A 1 98 ? 21.516 -7.186 -28.024 1.00 90.19 98 ALA A C 1
ATOM 776 O O . ALA A 1 98 ? 20.743 -8.147 -27.994 1.00 90.19 98 ALA A O 1
ATOM 777 N N . LYS A 1 99 ? 22.802 -7.303 -28.361 1.00 89.25 99 LYS A N 1
ATOM 778 C CA . LYS A 1 99 ? 23.458 -8.585 -28.671 1.00 89.25 99 LYS A CA 1
ATOM 779 C C . LYS A 1 99 ? 23.908 -9.320 -27.410 1.00 89.25 99 LYS A C 1
ATOM 781 O O . LYS A 1 99 ? 23.819 -10.543 -27.358 1.00 89.25 99 LYS A O 1
ATOM 786 N N . ASP A 1 100 ? 24.359 -8.566 -26.418 1.00 91.69 100 ASP A N 1
ATOM 787 C CA . ASP A 1 100 ? 24.872 -9.034 -25.136 1.00 91.69 100 ASP A CA 1
ATOM 788 C C . ASP A 1 100 ? 24.643 -7.957 -24.057 1.00 91.69 100 ASP A C 1
ATOM 790 O O . ASP A 1 100 ? 24.021 -6.922 -24.316 1.00 91.69 100 ASP A O 1
ATOM 794 N N . ALA A 1 101 ? 25.062 -8.244 -22.821 1.00 90.69 101 ALA A N 1
ATOM 795 C CA . ALA A 1 101 ? 24.884 -7.327 -21.698 1.00 90.69 101 ALA A CA 1
ATOM 796 C C . ALA A 1 101 ? 25.687 -6.028 -21.877 1.00 90.69 101 ALA A C 1
ATOM 798 O O . ALA A 1 101 ? 25.166 -4.961 -21.564 1.00 90.69 101 ALA A O 1
ATOM 799 N N . ASP A 1 102 ? 26.901 -6.110 -22.426 1.00 89.94 102 ASP A N 1
ATOM 800 C CA . ASP A 1 102 ? 27.770 -4.948 -22.633 1.00 89.94 102 ASP A CA 1
ATOM 801 C C . ASP A 1 102 ? 27.154 -3.991 -23.676 1.00 89.94 102 ASP A C 1
ATOM 803 O O . ASP A 1 102 ? 26.999 -2.801 -23.414 1.00 89.94 102 ASP A O 1
ATOM 807 N N . ASP A 1 103 ? 26.650 -4.518 -24.800 1.00 90.75 103 ASP A N 1
ATOM 808 C CA . ASP A 1 103 ? 25.925 -3.756 -25.831 1.00 90.75 103 ASP A CA 1
ATOM 809 C C . ASP A 1 103 ? 24.599 -3.162 -25.314 1.00 90.75 103 ASP A C 1
ATOM 811 O O . ASP A 1 103 ? 24.134 -2.140 -25.823 1.00 90.75 103 ASP A O 1
ATOM 815 N N . LEU A 1 104 ? 23.963 -3.780 -24.311 1.00 91.88 104 LEU A N 1
ATOM 816 C CA . LEU A 1 104 ? 22.774 -3.220 -23.662 1.00 91.88 104 LEU A CA 1
ATOM 817 C C . LEU A 1 104 ? 23.136 -2.004 -22.799 1.00 91.88 104 LEU A C 1
ATOM 819 O O . LEU A 1 104 ? 22.467 -0.975 -22.902 1.00 91.88 104 LEU A O 1
ATOM 823 N N . PHE A 1 105 ? 24.176 -2.112 -21.972 1.00 93.56 105 PHE A N 1
ATOM 824 C CA . PHE A 1 105 ? 24.620 -1.025 -21.098 1.00 93.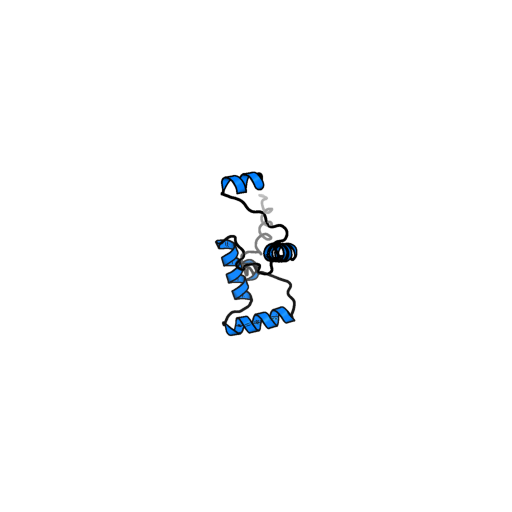56 105 PHE A CA 1
ATOM 825 C C . PHE A 1 105 ? 25.151 0.169 -21.903 1.00 93.56 105 PHE A C 1
ATOM 827 O O . PHE A 1 105 ? 24.701 1.294 -21.675 1.00 93.56 105 PHE A O 1
ATOM 834 N N . ASP A 1 106 ? 25.939 -0.080 -22.955 1.00 93.44 106 ASP A N 1
ATOM 835 C CA . ASP A 1 106 ? 26.414 0.957 -23.881 1.00 93.44 106 ASP A CA 1
ATOM 836 C C . ASP A 1 106 ? 25.257 1.745 -24.523 1.00 93.44 106 ASP A C 1
ATOM 838 O O . ASP A 1 106 ? 25.304 2.973 -24.629 1.00 93.44 106 ASP A O 1
ATOM 842 N N . LYS A 1 107 ? 24.177 1.060 -24.928 1.00 89.56 107 LYS A N 1
ATOM 843 C CA . LYS A 1 107 ? 22.981 1.697 -25.517 1.00 89.56 107 LYS A CA 1
ATOM 844 C C . LYS A 1 107 ? 22.135 2.461 -24.503 1.00 89.56 107 LYS A C 1
ATOM 846 O O . LYS A 1 107 ? 21.440 3.399 -24.890 1.00 89.56 107 LYS A O 1
ATOM 851 N N . LEU A 1 108 ? 22.159 2.047 -23.238 1.00 91.19 108 LEU A N 1
ATOM 852 C CA . LEU A 1 108 ? 21.437 2.700 -22.145 1.00 91.19 108 LEU A CA 1
ATOM 853 C C . LEU A 1 108 ? 22.240 3.847 -21.511 1.00 91.19 108 LEU A C 1
ATOM 855 O O . LEU A 1 108 ? 21.657 4.658 -20.792 1.00 91.19 108 LEU A O 1
ATOM 859 N N . GLY A 1 109 ? 23.541 3.944 -21.803 1.00 89.12 109 GLY A N 1
ATOM 860 C CA . GLY A 1 109 ? 24.426 4.976 -21.266 1.00 89.12 109 GLY A CA 1
ATOM 861 C C . GLY A 1 109 ? 24.658 4.845 -19.759 1.00 89.12 109 GLY A C 1
ATOM 862 O O . GLY A 1 109 ? 24.821 5.868 -19.087 1.00 89.12 109 GLY A O 1
ATOM 863 N N . ILE A 1 110 ? 24.623 3.613 -19.239 1.00 87.62 110 ILE A N 1
ATOM 864 C CA . ILE A 1 110 ? 24.853 3.266 -17.825 1.00 87.62 110 ILE A CA 1
ATOM 865 C C . ILE A 1 110 ? 26.005 2.283 -17.667 1.00 87.62 1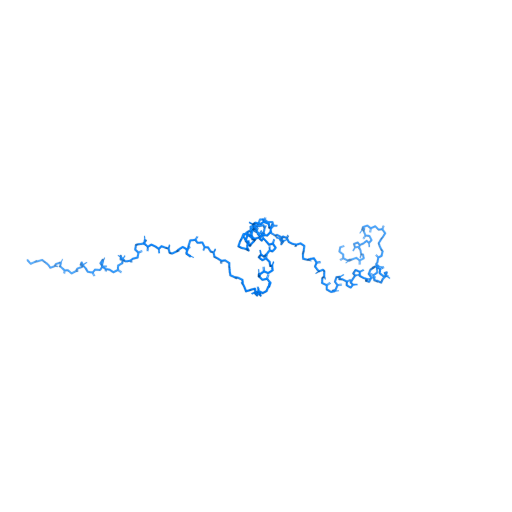10 ILE A C 1
ATOM 867 O O . ILE A 1 110 ? 26.278 1.544 -18.633 1.00 87.62 110 ILE A O 1
#